Protein AF-A0A843WPC8-F1 (afdb_monomer_lite)

Structure (mmCIF, N/CA/C/O backbone):
data_AF-A0A843WPC8-F1
#
_entry.id   AF-A0A843WPC8-F1
#
loop_
_atom_site.group_PDB
_atom_site.id
_atom_site.type_symbol
_atom_site.label_atom_id
_atom_site.label_alt_id
_atom_site.label_comp_id
_atom_site.label_asym_id
_atom_site.label_entity_id
_atom_site.label_seq_id
_atom_site.pdbx_PDB_ins_code
_atom_site.Cartn_x
_atom_site.Cartn_y
_atom_site.Cartn_z
_atom_site.occupancy
_atom_site.B_iso_or_equiv
_atom_site.auth_seq_id
_atom_site.auth_comp_id
_atom_site.auth_asym_id
_atom_site.auth_atom_id
_atom_site.pdbx_PDB_model_num
ATOM 1 N N . MET A 1 1 ? 23.943 -5.449 -50.253 1.00 46.88 1 MET A N 1
ATOM 2 C CA . MET A 1 1 ? 22.895 -5.997 -49.371 1.00 46.88 1 MET A CA 1
ATOM 3 C C . MET A 1 1 ? 23.573 -6.425 -48.085 1.00 46.88 1 MET A C 1
ATOM 5 O O . MET A 1 1 ? 24.259 -7.435 -48.083 1.00 46.88 1 MET A O 1
ATOM 9 N N . ALA A 1 2 ? 23.499 -5.592 -47.050 1.00 52.69 2 ALA A N 1
ATOM 10 C CA . ALA A 1 2 ? 23.905 -5.971 -45.706 1.00 52.69 2 ALA A CA 1
ATOM 11 C C . ALA A 1 2 ? 22.610 -6.174 -44.921 1.00 52.69 2 ALA A C 1
ATOM 13 O O . ALA A 1 2 ? 21.864 -5.212 -44.744 1.00 52.69 2 ALA A O 1
ATOM 14 N N . ASP A 1 3 ? 22.334 -7.409 -44.502 1.00 58.91 3 ASP A N 1
ATOM 15 C CA . ASP A 1 3 ? 21.320 -7.689 -43.487 1.00 58.91 3 ASP A CA 1
ATOM 16 C C . ASP A 1 3 ? 21.839 -7.122 -42.163 1.00 58.91 3 ASP A C 1
ATOM 18 O O . ASP A 1 3 ? 22.489 -7.797 -41.361 1.00 58.91 3 ASP A O 1
ATOM 22 N N . ARG A 1 4 ? 21.605 -5.823 -41.956 1.00 55.69 4 ARG A N 1
ATOM 23 C CA . ARG A 1 4 ? 21.668 -5.204 -40.637 1.00 55.69 4 ARG A CA 1
ATOM 24 C C . ARG A 1 4 ? 20.479 -5.776 -39.880 1.00 55.69 4 ARG A C 1
ATOM 26 O O . ARG A 1 4 ? 19.394 -5.209 -39.908 1.00 55.69 4 ARG A O 1
ATOM 33 N N . ARG A 1 5 ? 20.671 -6.948 -39.270 1.00 59.88 5 ARG A N 1
ATOM 34 C CA . ARG A 1 5 ? 19.776 -7.416 -38.217 1.00 59.88 5 ARG A CA 1
ATOM 35 C C . ARG A 1 5 ? 19.712 -6.293 -37.200 1.00 59.88 5 ARG A C 1
ATOM 37 O O . ARG A 1 5 ? 20.717 -5.936 -36.588 1.00 59.88 5 ARG A O 1
ATOM 44 N N . ASP A 1 6 ? 18.548 -5.680 -37.184 1.00 61.38 6 ASP A N 1
ATOM 45 C CA . ASP A 1 6 ? 18.099 -4.689 -36.244 1.00 61.38 6 ASP A CA 1
ATOM 46 C C . ASP A 1 6 ? 18.188 -5.297 -34.841 1.00 61.38 6 ASP A C 1
ATOM 48 O O . ASP A 1 6 ? 17.349 -6.088 -34.426 1.00 61.38 6 ASP A O 1
ATOM 52 N N . TRP A 1 7 ? 19.293 -5.010 -34.157 1.00 61.56 7 TRP A N 1
ATOM 53 C CA . TRP A 1 7 ? 19.490 -5.308 -32.738 1.00 61.56 7 TRP A CA 1
ATOM 54 C C . TRP A 1 7 ? 19.178 -4.064 -31.889 1.00 61.56 7 TRP A C 1
ATOM 56 O O . TRP A 1 7 ? 19.762 -3.880 -30.825 1.00 61.56 7 TRP A O 1
ATOM 66 N N . GLY A 1 8 ? 18.332 -3.158 -32.394 1.00 60.00 8 GLY A N 1
ATOM 67 C CA . GLY A 1 8 ? 18.137 -1.816 -31.848 1.00 60.00 8 GLY A CA 1
ATOM 68 C C . GLY A 1 8 ? 16.806 -1.572 -31.141 1.00 60.00 8 GLY A C 1
ATOM 69 O O . GLY A 1 8 ? 16.482 -0.414 -30.906 1.00 60.00 8 GLY A O 1
ATOM 70 N N . GLY A 1 9 ? 16.030 -2.606 -30.810 1.00 57.91 9 GLY A N 1
ATOM 71 C CA . GLY A 1 9 ? 14.725 -2.447 -30.163 1.00 57.91 9 GLY A CA 1
ATOM 72 C C . GLY A 1 9 ? 14.625 -3.288 -28.900 1.00 57.91 9 GLY A C 1
ATOM 73 O O . GLY A 1 9 ? 14.474 -4.501 -28.986 1.00 57.91 9 GLY A O 1
ATOM 74 N N . GLY A 1 10 ? 14.730 -2.662 -27.731 1.00 55.88 10 GLY A N 1
ATOM 75 C CA . GLY A 1 10 ? 14.489 -3.367 -26.468 1.00 55.88 10 GLY A CA 1
ATOM 76 C C . GLY A 1 10 ? 14.868 -2.624 -25.190 1.00 55.88 10 GLY A C 1
ATOM 77 O O . GLY A 1 10 ? 14.889 -3.253 -24.141 1.00 55.88 10 GLY A O 1
ATOM 78 N N . GLY A 1 11 ? 15.218 -1.334 -25.260 1.00 54.91 11 GLY A N 1
ATOM 79 C CA . GLY A 1 11 ? 15.549 -0.534 -24.072 1.00 54.91 11 GLY A CA 1
ATOM 80 C C . GLY A 1 11 ? 14.358 0.223 -23.476 1.00 54.91 11 GLY A C 1
ATOM 81 O O . GLY A 1 11 ? 14.246 0.312 -22.261 1.00 54.91 11 GLY A O 1
ATOM 82 N N . ASP A 1 12 ? 13.448 0.719 -24.319 1.00 57.28 12 ASP A N 1
ATOM 83 C CA . ASP A 1 12 ? 12.391 1.653 -23.888 1.00 57.28 12 ASP A CA 1
ATOM 84 C C . ASP A 1 12 ? 11.195 0.934 -23.232 1.00 57.28 12 ASP A C 1
ATOM 86 O O . ASP A 1 12 ? 10.698 1.333 -22.181 1.00 57.28 12 ASP A O 1
ATOM 90 N N . GLU A 1 13 ? 10.775 -0.205 -23.791 1.00 56.31 13 GLU A N 1
ATOM 91 C CA . GLU A 1 13 ? 9.610 -0.955 -23.297 1.00 56.31 13 GLU A CA 1
ATOM 92 C C . GLU A 1 13 ? 9.875 -1.610 -21.925 1.00 56.31 13 GLU A C 1
ATOM 94 O O . GLU A 1 13 ? 8.973 -1.745 -21.095 1.00 56.31 13 GLU A O 1
ATOM 99 N N . SER A 1 14 ? 11.123 -2.008 -21.644 1.00 60.50 14 SER A N 1
ATOM 100 C CA . SER A 1 14 ? 11.509 -2.603 -20.354 1.00 60.50 14 SER A CA 1
ATOM 101 C C . SER A 1 14 ? 11.537 -1.592 -19.204 1.00 60.50 14 SER A C 1
ATOM 103 O O . SER A 1 14 ? 11.280 -1.947 -18.050 1.00 60.50 14 SER A O 1
ATOM 105 N N . GLU A 1 15 ? 11.840 -0.329 -19.498 1.00 61.69 15 GLU A N 1
ATOM 106 C CA . GLU A 1 15 ? 11.860 0.737 -18.494 1.00 61.69 15 GLU A CA 1
ATOM 107 C C . GLU A 1 15 ? 10.442 1.232 -18.197 1.00 61.69 15 GLU A C 1
ATOM 109 O O . GLU A 1 15 ? 10.075 1.359 -17.027 1.00 61.69 15 GLU A O 1
ATOM 114 N N . GLU A 1 16 ? 9.603 1.387 -19.228 1.00 60.59 16 GLU A N 1
ATOM 115 C CA . GLU A 1 16 ? 8.187 1.732 -19.066 1.00 60.59 16 GLU A CA 1
ATOM 116 C C . GLU A 1 16 ? 7.428 0.656 -18.271 1.00 60.59 16 GLU A C 1
ATOM 118 O O . GLU A 1 16 ? 6.660 0.961 -17.356 1.00 60.59 16 GLU A O 1
ATOM 123 N N . THR A 1 17 ? 7.704 -0.623 -18.535 1.00 79.00 17 THR A N 1
ATOM 124 C CA . THR A 1 17 ? 7.101 -1.736 -17.781 1.00 79.00 17 THR A CA 1
ATOM 125 C C . THR A 1 17 ? 7.586 -1.808 -16.333 1.00 79.00 17 THR A C 1
ATOM 127 O O . THR A 1 17 ? 6.794 -2.112 -15.437 1.00 79.00 17 THR A O 1
ATOM 130 N N . THR A 1 18 ? 8.851 -1.472 -16.068 1.00 86.25 18 THR A N 1
ATOM 131 C CA . THR A 1 18 ? 9.379 -1.384 -14.697 1.00 86.25 18 THR A CA 1
ATOM 132 C C . THR A 1 18 ? 8.744 -0.221 -13.937 1.00 86.25 18 THR A C 1
ATOM 134 O O . THR A 1 18 ? 8.343 -0.388 -12.784 1.00 86.25 18 THR A O 1
ATOM 137 N N . HIS A 1 19 ? 8.589 0.935 -14.585 1.00 86.44 19 HIS A N 1
ATOM 138 C CA . HIS A 1 19 ? 7.940 2.104 -13.998 1.00 86.44 19 HIS A CA 1
ATOM 139 C C . HIS A 1 19 ? 6.481 1.807 -13.624 1.00 86.44 19 HIS A C 1
ATOM 141 O O . HIS A 1 19 ? 6.094 1.980 -12.469 1.00 86.44 19 HIS A O 1
ATOM 147 N N . GLN A 1 20 ? 5.706 1.229 -14.548 1.00 87.56 20 GLN A N 1
ATOM 148 C CA . GLN A 1 20 ? 4.320 0.824 -14.288 1.00 87.56 20 GLN A CA 1
ATOM 149 C C . GLN A 1 20 ? 4.210 -0.228 -13.174 1.00 87.56 20 GLN A C 1
ATOM 151 O O . GLN A 1 20 ? 3.250 -0.230 -12.400 1.00 87.56 20 GLN A O 1
ATOM 156 N N . MET A 1 21 ? 5.182 -1.139 -13.063 1.00 89.44 21 MET A N 1
ATOM 157 C CA . MET A 1 21 ? 5.209 -2.119 -11.977 1.00 89.44 21 MET A CA 1
ATOM 158 C C . MET A 1 21 ? 5.429 -1.447 -10.615 1.00 89.44 21 MET A C 1
ATOM 160 O O . MET A 1 21 ? 4.751 -1.798 -9.650 1.00 89.44 21 MET A O 1
ATOM 164 N N . ILE A 1 22 ? 6.333 -0.465 -10.536 1.00 93.06 22 ILE A N 1
ATOM 165 C CA . ILE A 1 22 ? 6.589 0.303 -9.309 1.00 93.06 22 ILE A CA 1
ATOM 166 C C . ILE A 1 22 ? 5.343 1.093 -8.897 1.00 93.06 22 ILE A C 1
ATOM 168 O O . ILE A 1 22 ? 4.968 1.054 -7.726 1.00 93.06 22 ILE A O 1
ATOM 172 N N . GLU A 1 23 ? 4.661 1.744 -9.840 1.00 95.25 23 GLU A N 1
ATOM 173 C CA . GLU A 1 23 ? 3.420 2.476 -9.555 1.00 95.25 23 GLU A CA 1
ATOM 174 C C . GLU A 1 23 ? 2.325 1.558 -8.994 1.00 95.25 23 GLU A C 1
ATOM 176 O O . GLU A 1 23 ? 1.691 1.886 -7.991 1.00 95.25 23 GLU A O 1
ATOM 181 N N . ARG A 1 24 ? 2.150 0.361 -9.569 1.00 93.31 24 ARG A N 1
ATOM 182 C CA . ARG A 1 24 ? 1.186 -0.635 -9.065 1.00 93.31 24 ARG A CA 1
ATOM 183 C C . ARG A 1 24 ? 1.522 -1.122 -7.657 1.00 93.31 24 ARG A C 1
ATOM 185 O O . ARG A 1 24 ? 0.618 -1.330 -6.844 1.00 93.31 24 ARG A O 1
ATOM 192 N N . LEU A 1 25 ? 2.807 -1.318 -7.362 1.00 95.31 25 LEU A N 1
ATOM 193 C CA . LEU A 1 25 ? 3.257 -1.699 -6.022 1.00 95.31 25 LEU A CA 1
ATOM 194 C C . LEU A 1 25 ? 2.998 -0.576 -5.015 1.00 95.31 25 LEU A C 1
ATOM 196 O O . LEU A 1 25 ? 2.518 -0.844 -3.914 1.00 95.31 25 LEU A O 1
ATOM 200 N N . TRP A 1 26 ? 3.263 0.673 -5.397 1.00 96.00 26 TRP A N 1
ATOM 201 C CA . TRP A 1 26 ? 3.005 1.836 -4.554 1.00 96.00 26 TRP A CA 1
ATOM 202 C C . TRP A 1 26 ? 1.514 2.017 -4.245 1.00 96.00 26 TRP A 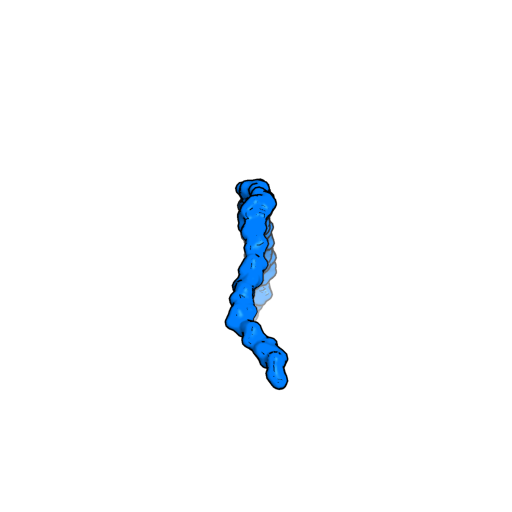C 1
ATOM 204 O O . TRP A 1 26 ? 1.144 2.234 -3.088 1.00 96.00 26 TRP A O 1
ATOM 214 N N . ASP A 1 27 ? 0.652 1.860 -5.251 1.00 95.44 27 ASP A N 1
ATOM 215 C CA . ASP A 1 27 ? -0.800 1.915 -5.070 1.00 95.44 27 ASP A CA 1
ATOM 216 C C . ASP A 1 27 ? -1.286 0.807 -4.122 1.00 95.44 27 ASP A C 1
ATOM 218 O O . ASP A 1 27 ? -2.010 1.067 -3.161 1.00 95.44 27 ASP A O 1
ATOM 222 N N . SER A 1 28 ? -0.777 -0.417 -4.298 1.00 94.19 28 SER A N 1
ATOM 223 C CA . SER A 1 28 ? -1.101 -1.553 -3.422 1.00 94.19 28 SER A CA 1
ATOM 224 C C . SER A 1 28 ? -0.710 -1.290 -1.962 1.00 94.19 28 SER A C 1
ATOM 226 O O . SER A 1 28 ? -1.494 -1.550 -1.049 1.00 94.19 28 SER A O 1
ATOM 228 N N . ILE A 1 29 ? 0.485 -0.739 -1.723 1.00 95.38 29 ILE A N 1
ATOM 229 C CA . ILE A 1 29 ? 0.948 -0.374 -0.376 1.00 95.38 29 ILE A CA 1
ATOM 230 C C . ILE A 1 29 ? 0.037 0.702 0.225 1.00 95.38 29 ILE A C 1
ATOM 232 O O . ILE A 1 29 ? -0.372 0.586 1.380 1.00 95.38 29 ILE A O 1
ATOM 236 N N . THR A 1 30 ? -0.324 1.719 -0.557 1.00 95.44 30 THR A N 1
ATOM 237 C CA . THR A 1 30 ? -1.186 2.822 -0.110 1.00 95.44 30 THR A CA 1
ATOM 238 C C . THR A 1 30 ? -2.579 2.328 0.289 1.00 95.44 30 THR A C 1
ATOM 240 O O . THR A 1 30 ? -3.119 2.748 1.317 1.00 95.44 30 THR A O 1
ATOM 243 N N . GLN A 1 31 ? -3.143 1.381 -0.464 1.00 93.31 31 GLN A N 1
ATOM 244 C CA . GLN A 1 31 ? -4.417 0.744 -0.127 1.00 93.31 31 GLN A CA 1
ATOM 245 C C . GLN A 1 31 ? -4.336 -0.061 1.179 1.00 93.31 31 GLN A C 1
ATOM 247 O O . GLN A 1 31 ? -5.231 0.049 2.017 1.00 93.31 31 GLN A O 1
ATOM 252 N N . ILE A 1 32 ? -3.253 -0.818 1.398 1.00 92.69 32 ILE A N 1
ATOM 253 C CA . ILE A 1 32 ? -3.039 -1.572 2.646 1.00 92.69 32 ILE A CA 1
ATOM 254 C C . ILE A 1 32 ? -2.949 -0.626 3.847 1.00 92.69 32 ILE A C 1
ATOM 256 O O . ILE A 1 32 ? -3.598 -0.863 4.864 1.00 92.69 32 ILE A O 1
ATOM 260 N N . TRP A 1 33 ? -2.181 0.459 3.729 1.00 92.25 33 TRP A N 1
ATOM 261 C CA . TRP A 1 33 ? -2.076 1.470 4.785 1.00 92.25 33 TRP A CA 1
ATOM 262 C C . TRP A 1 33 ? -3.425 2.103 5.107 1.00 92.25 33 TRP A C 1
ATOM 264 O O . TRP A 1 33 ? -3.789 2.217 6.273 1.00 92.25 33 TRP A O 1
ATOM 274 N N . THR A 1 34 ? -4.191 2.449 4.075 1.00 93.06 34 THR A N 1
ATOM 275 C CA . THR A 1 34 ? -5.537 3.008 4.227 1.00 93.06 34 THR A CA 1
ATOM 276 C C . THR A 1 34 ? -6.481 2.031 4.933 1.00 93.06 34 THR A C 1
ATOM 278 O O . THR A 1 34 ? -7.284 2.438 5.768 1.00 93.06 34 THR A O 1
ATOM 281 N N . TRP A 1 35 ? -6.378 0.733 4.635 1.00 89.12 35 TRP A N 1
ATOM 282 C CA . TRP A 1 35 ? -7.158 -0.302 5.314 1.00 89.12 35 TRP A CA 1
ATOM 283 C C . TRP A 1 35 ? -6.758 -0.474 6.786 1.00 89.12 35 TRP A C 1
ATOM 285 O O . TRP A 1 35 ? -7.630 -0.651 7.635 1.00 89.12 35 TRP A O 1
ATOM 295 N N . LEU A 1 36 ? -5.460 -0.399 7.099 1.00 87.00 36 LEU A N 1
ATOM 296 C CA . LEU A 1 36 ? -4.962 -0.465 8.476 1.00 87.00 36 LEU A CA 1
ATOM 297 C C . LEU A 1 36 ? -5.405 0.742 9.309 1.00 87.00 36 LEU A C 1
ATOM 299 O O . LEU A 1 36 ? -5.784 0.568 10.462 1.00 87.00 36 LEU A O 1
ATOM 303 N N . ASP A 1 37 ? -5.398 1.942 8.729 1.00 88.00 37 ASP A N 1
ATOM 304 C CA . ASP A 1 37 ? -5.838 3.168 9.408 1.00 88.00 37 ASP A CA 1
ATOM 305 C C . ASP A 1 37 ? -7.345 3.155 9.721 1.00 88.00 37 ASP A C 1
ATOM 307 O O . ASP A 1 37 ? -7.796 3.693 10.728 1.00 88.00 37 ASP A O 1
ATOM 311 N N . GLN A 1 38 ? -8.133 2.460 8.897 1.00 86.75 38 GLN A N 1
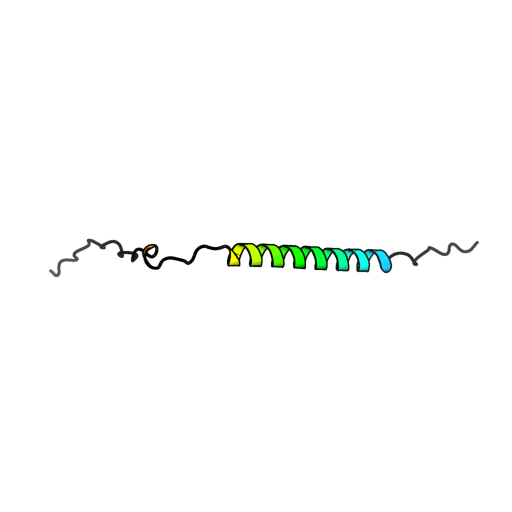ATOM 312 C CA . GLN A 1 38 ? -9.568 2.263 9.118 1.00 86.75 38 GLN A CA 1
ATOM 313 C C . GLN A 1 38 ? -9.897 1.148 10.122 1.00 86.75 38 GLN A C 1
ATOM 315 O O . GLN A 1 38 ? -11.078 0.907 10.393 1.00 86.75 38 GLN A O 1
ATOM 320 N N . GLN A 1 39 ? -8.902 0.442 10.671 1.00 78.38 39 GLN 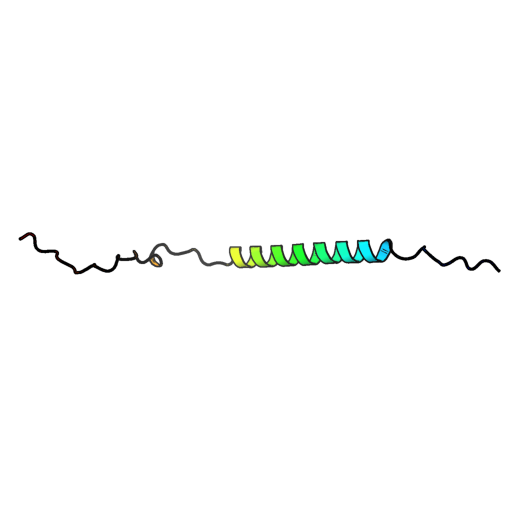A N 1
ATOM 321 C CA . GLN A 1 39 ? -9.159 -0.576 11.687 1.00 78.38 39 GLN A CA 1
ATOM 322 C C . GLN A 1 39 ? -9.776 0.091 12.927 1.00 78.38 39 GLN A C 1
ATOM 324 O O . GLN A 1 39 ? -9.239 1.082 13.430 1.00 78.38 39 GLN A O 1
ATOM 329 N N . PRO A 1 40 ? -10.889 -0.441 13.464 1.00 77.38 40 PRO A N 1
ATOM 330 C CA . PRO A 1 40 ? -11.409 0.047 14.728 1.00 77.38 40 PRO A CA 1
ATOM 331 C C . PRO A 1 40 ? -10.351 -0.154 15.824 1.00 77.38 40 PRO A C 1
ATOM 333 O O . PRO A 1 40 ? -9.595 -1.130 15.776 1.00 77.38 40 PRO A O 1
ATOM 336 N N . PRO A 1 41 ? -10.287 0.735 16.831 1.00 73.81 41 PRO A N 1
ATOM 337 C CA . PRO A 1 41 ? -9.377 0.550 17.950 1.00 73.81 41 PRO A CA 1
ATOM 338 C C . PRO A 1 41 ? -9.648 -0.814 18.588 1.00 73.81 41 PRO A C 1
ATOM 340 O O . PRO A 1 41 ? -10.779 -1.104 18.983 1.00 73.81 41 PRO A O 1
ATOM 343 N N . VAL A 1 42 ? -8.611 -1.653 18.667 1.00 72.38 42 VAL A N 1
ATOM 344 C CA . VAL A 1 42 ? -8.697 -2.964 19.316 1.00 72.38 42 VAL A CA 1
ATOM 345 C C . VAL A 1 42 ? -9.087 -2.723 20.767 1.00 72.38 42 VAL A C 1
ATOM 347 O O . VAL A 1 42 ? -8.310 -2.167 21.547 1.00 72.38 42 VAL A O 1
ATOM 350 N N . GLN A 1 43 ? -10.316 -3.089 21.124 1.00 70.19 43 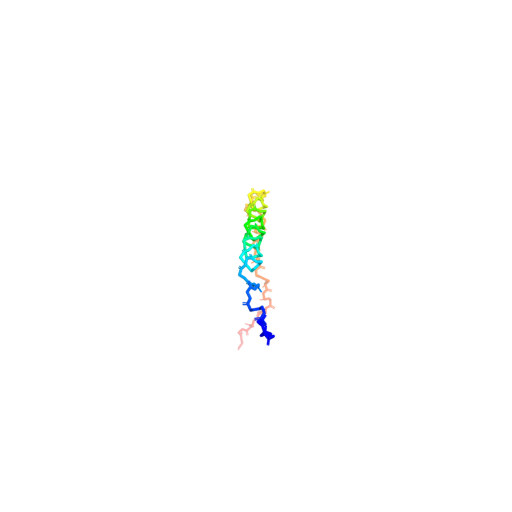GLN A N 1
ATOM 351 C CA . GLN A 1 43 ? -10.772 -2.934 22.491 1.00 70.19 43 GLN A CA 1
ATOM 352 C C . GLN A 1 43 ? -10.072 -3.991 23.353 1.00 70.19 43 GLN A C 1
ATOM 354 O O . GLN A 1 43 ? -10.107 -5.177 23.023 1.00 70.19 43 GLN A O 1
ATOM 359 N N . PRO A 1 44 ? -9.465 -3.608 24.489 1.00 62.16 44 PRO A N 1
ATOM 360 C CA . PRO A 1 44 ? -8.769 -4.546 25.370 1.00 62.16 44 PRO A CA 1
ATOM 361 C C . PRO A 1 44 ? -9.683 -5.630 25.975 1.00 62.16 44 PRO A C 1
ATOM 363 O O . PRO A 1 44 ? -9.184 -6.560 26.600 1.00 62.16 44 PRO A O 1
ATOM 366 N N . ALA A 1 45 ? -11.004 -5.538 25.782 1.00 61.69 45 ALA A N 1
ATOM 367 C CA . ALA A 1 45 ? -11.981 -6.541 26.203 1.00 61.69 45 ALA A CA 1
ATOM 368 C C . ALA A 1 45 ? -12.050 -7.784 25.288 1.00 61.69 45 ALA A C 1
ATOM 370 O O . ALA A 1 45 ? -12.534 -8.818 25.740 1.00 61.69 45 ALA A O 1
ATOM 371 N N . ASP A 1 46 ? -11.555 -7.7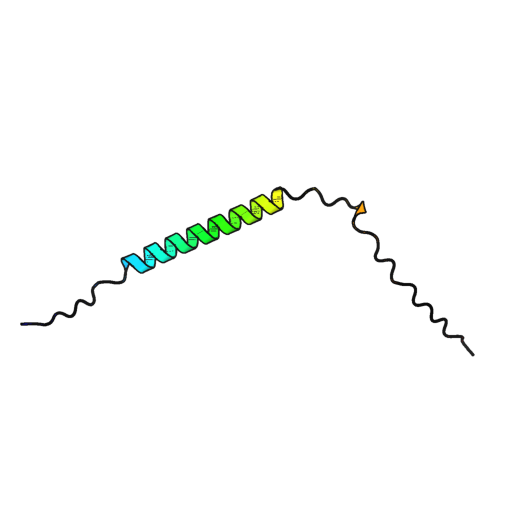15 24.044 1.00 57.94 46 ASP A N 1
ATOM 372 C CA . ASP A 1 46 ? -11.591 -8.842 23.090 1.00 57.94 46 ASP A CA 1
ATOM 373 C C . ASP A 1 46 ? -10.425 -9.829 23.266 1.00 57.94 46 ASP A C 1
ATOM 375 O O . ASP A 1 46 ? -10.420 -10.920 22.693 1.00 57.94 46 ASP A O 1
ATOM 379 N N . ILE A 1 47 ? -9.449 -9.493 24.114 1.00 59.50 47 ILE A N 1
ATOM 380 C CA . ILE A 1 47 ? -8.438 -10.440 24.578 1.00 59.50 47 ILE A CA 1
ATOM 381 C C . ILE A 1 47 ? -9.034 -11.158 25.788 1.00 59.50 47 ILE A C 1
ATOM 383 O O . ILE A 1 47 ? -8.677 -10.884 26.936 1.00 59.50 47 ILE A O 1
ATOM 387 N N . ALA A 1 48 ? -9.980 -12.070 25.549 1.00 61.81 48 ALA A N 1
ATOM 388 C CA . ALA A 1 48 ? -10.326 -13.039 26.576 1.00 61.81 48 ALA A CA 1
ATOM 389 C C . ALA A 1 48 ? -9.006 -13.690 27.028 1.00 61.81 48 ALA A C 1
ATOM 391 O O . ALA A 1 48 ? -8.242 -14.145 26.165 1.00 61.81 48 ALA A O 1
ATOM 392 N N . PRO A 1 49 ? -8.677 -13.710 28.335 1.00 59.62 49 PRO A N 1
ATOM 393 C CA . PRO A 1 49 ? -7.541 -14.490 28.780 1.00 59.62 49 PRO A CA 1
ATOM 394 C C . PRO A 1 49 ? -7.779 -15.895 28.246 1.00 59.62 49 PRO A C 1
ATOM 396 O O . PRO A 1 49 ? -8.858 -16.456 28.443 1.00 59.62 49 PRO A O 1
ATOM 399 N N . VAL A 1 50 ? -6.795 -16.446 27.534 1.00 61.16 50 VAL A N 1
ATOM 400 C CA . VAL A 1 50 ? -6.742 -17.883 27.300 1.00 61.16 50 VAL A CA 1
ATOM 401 C C . VAL A 1 50 ? -6.649 -18.471 28.699 1.00 61.16 50 VAL A C 1
ATOM 403 O O . VAL A 1 50 ? -5.570 -18.582 29.276 1.00 61.16 50 VAL A O 1
ATOM 406 N N . THR A 1 51 ? -7.804 -18.736 29.309 1.00 59.47 51 THR A N 1
ATOM 407 C CA . THR A 1 51 ? -7.921 -19.553 30.497 1.00 59.47 51 THR A CA 1
ATOM 408 C C . THR A 1 51 ? -7.403 -20.887 30.025 1.00 59.47 51 THR A C 1
ATOM 410 O O . THR A 1 51 ? -8.122 -21.621 29.347 1.00 59.47 51 THR A O 1
ATOM 413 N N . GLY A 1 52 ? -6.107 -21.114 30.258 1.00 54.22 52 GLY A N 1
ATOM 414 C CA . GLY A 1 52 ? -5.463 -22.383 30.006 1.00 54.22 52 GLY A CA 1
ATOM 415 C C . GLY A 1 52 ? -6.406 -23.433 30.546 1.00 54.22 52 GLY A C 1
ATOM 416 O O . GLY A 1 52 ? -6.750 -23.397 31.730 1.00 54.22 52 GLY A O 1
ATOM 417 N N . SER A 1 53 ? -6.919 -24.255 29.632 1.00 50.44 53 SER A N 1
ATOM 418 C CA . SER A 1 53 ? -7.771 -25.382 29.944 1.00 50.44 53 SER A CA 1
ATOM 419 C C . SER A 1 53 ? -7.201 -26.040 31.184 1.00 50.44 53 SER A C 1
ATOM 421 O O . SER A 1 53 ? -6.029 -26.417 31.200 1.00 50.44 53 SER A O 1
ATOM 423 N N . ALA A 1 54 ? -8.005 -26.081 32.241 1.00 59.03 54 ALA A N 1
ATOM 424 C CA . ALA A 1 54 ? -7.683 -26.824 33.435 1.00 59.03 54 ALA A CA 1
ATOM 425 C C . ALA A 1 54 ? -7.304 -28.245 32.999 1.00 59.03 54 ALA A C 1
ATOM 427 O O . ALA A 1 54 ? -8.174 -29.016 32.596 1.00 59.03 54 ALA A O 1
ATOM 428 N N . ASP A 1 55 ? -6.011 -28.579 33.037 1.00 54.03 55 ASP A N 1
ATOM 429 C CA . ASP A 1 55 ? -5.576 -29.965 32.949 1.00 54.03 55 ASP A CA 1
ATOM 430 C C . ASP A 1 55 ? -5.966 -30.612 34.276 1.00 54.03 55 ASP A C 1
ATOM 432 O O . ASP A 1 55 ? -5.277 -30.552 35.297 1.00 54.03 55 ASP A O 1
ATOM 436 N N . THR A 1 56 ? -7.182 -31.142 34.284 1.00 60.38 56 THR A N 1
ATOM 437 C CA . THR A 1 56 ? -7.680 -32.031 35.314 1.00 60.38 56 THR A CA 1
ATOM 438 C C . THR A 1 56 ? -6.943 -33.359 35.189 1.00 60.38 56 THR A C 1
ATOM 440 O O . THR A 1 56 ? -7.472 -34.329 34.655 1.00 60.38 56 THR A O 1
ATOM 443 N N . SER A 1 57 ? -5.723 -33.437 35.706 1.00 54.50 57 SER A N 1
ATOM 444 C CA . SER A 1 57 ? -5.115 -34.722 36.030 1.00 54.50 57 SER A CA 1
ATOM 445 C C . SER A 1 57 ? -4.367 -34.626 37.356 1.00 54.50 57 SER A C 1
ATOM 447 O O . SER A 1 57 ? -3.149 -34.510 37.455 1.00 54.50 57 SER A O 1
ATOM 449 N N . GLY A 1 58 ? -5.154 -34.685 38.435 1.00 56.44 58 GLY A N 1
ATOM 450 C CA . GLY A 1 58 ? -4.656 -34.929 39.780 1.00 56.44 58 GLY A CA 1
ATOM 451 C C . GLY A 1 58 ? -3.855 -36.229 39.823 1.00 56.44 58 GLY A C 1
ATOM 452 O O . GLY A 1 58 ? -4.411 -37.314 39.994 1.00 56.44 58 GLY A O 1
ATOM 453 N N . ARG A 1 59 ? -2.531 -36.123 39.690 1.00 54.81 59 ARG A N 1
ATOM 454 C CA . ARG A 1 59 ? -1.598 -37.203 39.999 1.00 54.81 59 ARG A CA 1
ATOM 455 C C . ARG A 1 59 ? -1.530 -37.320 41.520 1.00 54.81 59 ARG A C 1
ATOM 457 O O . ARG A 1 59 ? -0.824 -36.562 42.179 1.00 54.81 59 ARG A O 1
ATOM 464 N N . LYS A 1 60 ? -2.316 -38.249 42.073 1.00 59.41 60 LYS A N 1
ATOM 465 C CA . LYS A 1 60 ? -2.214 -38.663 43.474 1.00 59.41 60 LYS A CA 1
AT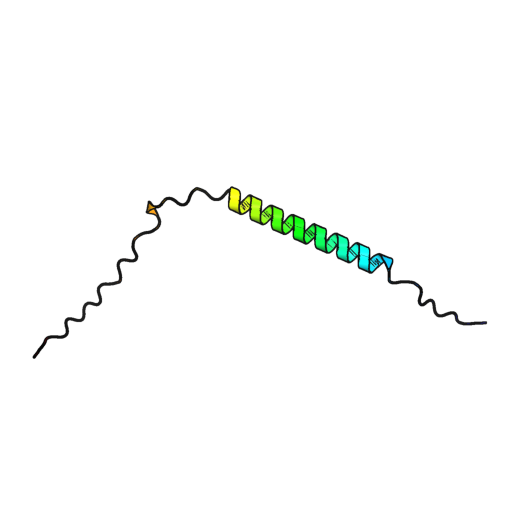OM 466 C C . LYS A 1 60 ? -0.767 -39.059 43.772 1.00 59.41 60 LYS A C 1
ATOM 468 O O . LYS A 1 60 ? -0.212 -39.922 43.097 1.00 59.41 60 LYS A O 1
ATOM 473 N N . GLN A 1 61 ? -0.187 -38.412 44.776 1.00 49.50 61 GLN A N 1
ATOM 474 C CA . GLN A 1 61 ? 0.955 -38.943 45.504 1.00 49.50 61 GLN A CA 1
ATOM 475 C C . GLN A 1 61 ? 0.458 -40.165 46.292 1.00 49.50 61 GLN A C 1
ATOM 477 O O . GLN A 1 61 ? -0.440 -40.039 47.126 1.00 49.50 61 GLN A O 1
ATOM 482 N N . SER A 1 62 ? 1.009 -41.334 45.975 1.00 57.06 62 SER A N 1
ATOM 483 C CA . SER A 1 62 ? 0.983 -42.556 46.783 1.00 57.06 62 SER A CA 1
ATOM 484 C C . SER A 1 62 ? 2.380 -43.145 46.776 1.00 57.06 62 SER A C 1
ATOM 486 O O . SER A 1 62 ? 3.024 -43.072 45.705 1.00 57.06 62 SER A O 1
#

Foldseek 3Di:
DDPPPCPPDDDPVVVVVVVVVVVVVVVVVVVVVVVVVPDDPDDPVVPPPVPPPPPPDPPDDD

Sequence (62 aa):
MADRRDWGGGGDESEETTHQMIERLWDSITQIWTWLDQQPPVQPADIAPVTGSADTSGRKQS

Secondary structure (DSSP, 8-state):
---------SSHHHHHHHHHHHHHHHHHHHHHHHHHHTSPP--TTS----------------

Radius of gyration: 30.74 Å; chains: 1; bounding box: 36×46×96 Å

pLDDT: mean 70.83, std 16.16, range [46.88, 96.0]

Organism: Colocasia esculenta (NCBI:txid4460)